Protein AF-A0A6F9CMS8-F1 (afdb_monomer)

Secondary structure (DSSP, 8-state):
-BTTTS---SGGGG--EEPTTT--EE-GGGGT-TT--SS--TT-PPBTTTTB-HHHHHTTB-TTT-PBP-TT--EEE-TTT--EEESGGGT--SHHHHHHHHHHT---HHHHHTTS-------------

Nearest PDB structures (foldseek):
  6mlc-assembly1_B  TM=8.040E-01  e=2.120E-11  Homo sapiens
  6o7g-assembly1_B  TM=8.424E-01  e=1.673E-06  Homo sapiens
  8u2y-assembly1_B  TM=8.961E-01  e=4.867E-06  Homo sapiens
  5yc4-assembly1_A  TM=8.838E-01  e=8.013E-03  Arabidopsis thaliana
  5wle-assembly1_A  TM=8.104E-01  e=3.718E-02  Drosophila melanogaster

pLDDT: mean 88.36, std 14.58, range [39.44, 98.69]

Solvent-accessible surface area (backbone atoms only — not comparable to full-atom values): 7805 Å² total; per-residue (Å²): 97,17,74,84,77,72,43,58,63,60,78,84,65,34,49,61,36,66,39,90,88,78,64,50,30,32,33,31,72,80,60,59,25,81,83,64,62,75,57,24,45,69,96,48,63,57,32,79,91,69,23,33,31,36,32,66,49,17,74,56,24,19,78,85,79,70,44,65,74,57,87,95,60,62,63,44,58,17,75,84,44,57,31,34,30,45,23,63,85,71,76,31,85,46,72,68,50,45,54,51,35,57,77,75,56,28,68,44,71,79,59,49,68,71,67,55,77,83,80,79,78,72,79,84,77,86,71,91,130

Mean predicted aligned error: 8.03 Å

Foldseek 3Di:
DAPQPPDCDDDLQNDWAADPVPRHTHGLVSLQQPVRDNALWDPDDQPDVNNYRQLVVLQQAAPQPRHGDDPPFDWAAAPRGRHIHGCVSQVRDDPVSRVVCNVVGPHGPVRVVVVDDPPPPDPPPDDDD

Radius of gyration: 20.35 Å; Cα contacts (8 Å, |Δi|>4): 178; chains: 1; bounding box: 52×25×70 Å

Structure (mmCIF, N/CA/C/O backbone):
data_AF-A0A6F9CMS8-F1
#
_entry.id   AF-A0A6F9CMS8-F1
#
loop_
_atom_site.group_PDB
_atom_site.id
_atom_site.type_symbol
_atom_site.label_atom_id
_atom_site.label_alt_id
_atom_site.label_comp_id
_atom_site.label_asym_id
_atom_site.label_entity_id
_atom_site.label_seq_id
_atom_site.pdbx_PDB_ins_code
_atom_site.Cartn_x
_atom_site.Cartn_y
_atom_site.Cartn_z
_atom_site.occupancy
_atom_site.B_iso_or_equiv
_atom_site.auth_seq_id
_atom_site.auth_comp_id
_atom_site.auth_asym_id
_atom_site.auth_atom_id
_atom_site.pdbx_PDB_model_num
ATOM 1 N N . MET A 1 1 ? 20.065 0.757 -15.728 1.00 91.81 1 MET A N 1
ATOM 2 C CA . MET A 1 1 ? 19.350 0.167 -16.878 1.00 91.81 1 MET A CA 1
ATOM 3 C C . MET A 1 1 ? 18.506 -0.984 -16.362 1.00 91.81 1 MET A C 1
ATOM 5 O O . MET A 1 1 ? 18.999 -1.714 -15.512 1.00 91.81 1 MET A O 1
ATOM 9 N N . CYS A 1 2 ? 17.259 -1.126 -16.812 1.00 94.94 2 CYS A N 1
ATOM 10 C CA . CYS A 1 2 ? 16.431 -2.279 -16.468 1.00 94.94 2 CYS A CA 1
ATOM 11 C C . CYS A 1 2 ? 16.996 -3.547 -17.119 1.00 94.94 2 CYS A C 1
ATOM 13 O O . CYS A 1 2 ? 17.118 -3.591 -18.341 1.00 94.94 2 CYS A O 1
ATOM 15 N N . VAL A 1 3 ? 17.289 -4.588 -16.339 1.00 95.62 3 VAL A N 1
ATOM 16 C CA . VAL A 1 3 ? 17.841 -5.843 -16.886 1.00 95.62 3 VAL A CA 1
ATOM 17 C C . VAL A 1 3 ? 16.818 -6.687 -17.646 1.00 95.62 3 VAL A C 1
ATOM 19 O O . VAL A 1 3 ? 17.205 -7.557 -18.414 1.00 95.62 3 VAL A O 1
ATOM 22 N N . VAL A 1 4 ? 15.519 -6.426 -17.462 1.00 94.88 4 VAL A N 1
ATOM 23 C CA . VAL A 1 4 ? 14.445 -7.164 -18.152 1.00 94.88 4 VAL A CA 1
ATOM 24 C C . VAL A 1 4 ? 14.223 -6.642 -19.569 1.00 94.88 4 VAL A C 1
ATOM 26 O O . VAL A 1 4 ? 14.043 -7.434 -20.484 1.00 94.88 4 VAL A O 1
ATOM 29 N N . CYS A 1 5 ? 14.227 -5.318 -19.768 1.00 95.50 5 CYS A N 1
ATOM 30 C CA . CYS A 1 5 ? 13.940 -4.710 -21.075 1.00 95.50 5 CYS A CA 1
ATOM 31 C C . CYS A 1 5 ? 15.127 -3.974 -21.716 1.00 95.50 5 CYS A C 1
ATOM 33 O O . CYS A 1 5 ? 14.987 -3.454 -22.819 1.00 95.50 5 CYS A O 1
ATOM 35 N N . GLY A 1 6 ? 16.272 -3.874 -21.035 1.00 95.62 6 GLY A N 1
ATOM 36 C CA . GLY A 1 6 ? 17.472 -3.200 -21.545 1.00 95.62 6 GLY A CA 1
ATOM 37 C C . GLY A 1 6 ? 17.358 -1.675 -21.665 1.00 95.62 6 GLY A C 1
ATOM 38 O O . GLY A 1 6 ? 18.227 -1.038 -22.251 1.00 95.62 6 GLY A O 1
ATOM 39 N N . SER A 1 7 ? 16.300 -1.066 -21.124 1.00 94.06 7 SER A N 1
ATOM 40 C CA . SER A 1 7 ? 16.025 0.368 -21.262 1.00 94.06 7 SER A CA 1
ATOM 41 C C . SER A 1 7 ? 16.174 1.118 -19.933 1.00 94.06 7 SER A C 1
ATOM 43 O O . SER A 1 7 ? 16.141 0.528 -18.849 1.00 94.06 7 SER A O 1
ATOM 45 N N . PHE A 1 8 ? 16.376 2.434 -20.016 1.00 92.81 8 PHE A N 1
ATOM 46 C CA . PHE A 1 8 ? 16.321 3.349 -18.870 1.00 92.81 8 PHE A CA 1
ATOM 47 C C . PHE A 1 8 ? 14.942 4.001 -18.688 1.00 92.81 8 PHE A C 1
ATOM 49 O O . PHE A 1 8 ? 14.743 4.684 -17.692 1.00 92.81 8 PHE A O 1
ATOM 56 N N . GLY A 1 9 ? 14.021 3.805 -19.639 1.00 88.94 9 GLY A N 1
ATOM 57 C CA . GLY A 1 9 ? 12.728 4.489 -19.708 1.00 88.94 9 GLY A CA 1
ATOM 58 C C . GLY A 1 9 ? 12.836 6.004 -19.929 1.00 88.94 9 GLY A C 1
ATOM 59 O O . GLY A 1 9 ? 13.925 6.561 -20.070 1.00 88.94 9 GLY A O 1
ATOM 60 N N . GLN A 1 10 ? 11.684 6.675 -19.990 1.00 87.75 10 GLN A N 1
ATOM 61 C CA . GLN A 1 10 ? 11.573 8.134 -20.077 1.00 87.75 10 GLN A CA 1
ATOM 62 C C . GLN A 1 10 ? 10.547 8.640 -19.058 1.00 87.75 10 GLN A C 1
ATOM 64 O O . GLN A 1 10 ? 9.527 7.998 -18.811 1.00 87.75 10 GLN A O 1
ATOM 69 N N . GLY A 1 11 ? 10.815 9.796 -18.447 1.00 88.06 11 GLY A N 1
ATOM 70 C CA . GLY A 1 11 ? 9.912 10.395 -17.462 1.00 88.06 11 GLY A CA 1
ATOM 71 C C . GLY A 1 11 ? 9.586 9.451 -16.297 1.00 88.06 11 GLY A C 1
ATOM 72 O O . GLY A 1 11 ? 10.479 8.832 -15.718 1.00 88.06 11 GLY A O 1
ATOM 73 N N . ALA A 1 12 ? 8.300 9.334 -15.956 1.00 81.94 12 ALA A N 1
ATOM 74 C CA . ALA A 1 12 ? 7.829 8.473 -14.868 1.00 81.94 12 ALA A CA 1
ATOM 75 C C . ALA A 1 12 ? 8.089 6.974 -15.115 1.00 81.94 12 ALA A C 1
ATOM 77 O O . ALA A 1 12 ? 8.272 6.222 -14.157 1.00 81.94 12 ALA A O 1
ATOM 78 N N . GLU A 1 13 ? 8.157 6.546 -16.379 1.00 81.56 13 GLU A N 1
ATOM 79 C CA . GLU A 1 13 ? 8.417 5.152 -16.751 1.00 81.56 13 GLU A CA 1
ATOM 80 C C . GLU A 1 13 ? 9.877 4.744 -16.534 1.00 81.56 13 GLU A C 1
ATOM 82 O O . GLU A 1 13 ? 10.160 3.559 -16.400 1.00 81.56 13 GLU A O 1
ATOM 87 N N . GLY A 1 14 ? 10.801 5.708 -16.446 1.00 88.50 14 GLY A N 1
ATOM 88 C CA . GLY A 1 14 ? 12.219 5.446 -16.176 1.00 88.50 14 GLY A CA 1
ATOM 89 C C . GLY A 1 14 ? 12.547 5.154 -14.713 1.00 88.50 14 GLY A C 1
ATOM 90 O O . GLY A 1 14 ? 13.714 5.037 -14.334 1.00 88.50 14 GLY A O 1
ATOM 91 N N . ARG A 1 15 ? 11.530 5.057 -13.853 1.00 90.50 15 ARG A N 1
ATOM 92 C CA . ARG A 1 15 ? 11.727 4.770 -12.437 1.00 90.50 15 ARG A CA 1
ATOM 93 C C . ARG A 1 15 ? 12.110 3.299 -12.242 1.00 90.50 15 ARG A C 1
ATOM 95 O O . ARG A 1 15 ? 11.411 2.398 -12.698 1.00 90.50 15 ARG A O 1
ATOM 102 N N . LEU A 1 16 ? 13.204 3.056 -11.520 1.00 90.94 16 LEU A N 1
ATOM 103 C CA . LEU A 1 16 ? 13.772 1.722 -11.317 1.00 90.94 16 LEU A CA 1
ATOM 104 C C . LEU A 1 16 ? 13.713 1.279 -9.849 1.00 90.94 16 LEU A C 1
ATOM 106 O O . LEU A 1 16 ? 13.938 2.062 -8.930 1.00 90.94 16 LEU A O 1
ATOM 110 N N . LEU A 1 17 ? 13.462 -0.012 -9.662 1.00 89.56 17 LEU A N 1
ATOM 111 C CA . LEU A 1 17 ? 13.678 -0.787 -8.447 1.00 89.56 17 LEU A CA 1
ATOM 112 C C . LEU A 1 17 ? 15.093 -1.353 -8.479 1.00 89.56 17 LEU A C 1
ATOM 114 O O . LEU A 1 17 ? 15.419 -2.089 -9.407 1.00 89.56 17 LEU A O 1
ATOM 118 N N . ALA A 1 18 ? 15.915 -1.052 -7.478 1.00 88.19 18 ALA A N 1
ATOM 119 C CA . ALA A 1 18 ? 17.231 -1.665 -7.331 1.00 88.19 18 ALA A CA 1
ATOM 120 C C . ALA A 1 18 ? 17.167 -2.826 -6.329 1.00 88.19 18 ALA A C 1
ATOM 122 O O . ALA A 1 18 ? 16.676 -2.665 -5.211 1.00 88.19 18 ALA A O 1
ATOM 123 N N . CYS A 1 19 ? 17.681 -3.994 -6.713 1.00 84.44 19 CYS A N 1
ATOM 124 C CA . CYS A 1 19 ? 17.871 -5.108 -5.793 1.00 84.44 19 CYS A CA 1
ATOM 125 C C . CYS A 1 19 ? 19.051 -4.807 -4.864 1.00 84.44 19 CYS A C 1
ATOM 127 O O . CYS A 1 19 ? 20.172 -4.625 -5.331 1.00 84.44 19 CYS A O 1
ATOM 129 N N . SER A 1 20 ? 18.829 -4.806 -3.551 1.00 83.38 20 SER A N 1
ATOM 130 C CA . SER A 1 20 ? 19.891 -4.551 -2.568 1.00 83.38 20 SER A CA 1
ATOM 131 C C . SER A 1 20 ? 20.963 -5.644 -2.521 1.00 83.38 20 SER A C 1
ATOM 133 O O . SER A 1 20 ? 22.076 -5.377 -2.085 1.00 83.38 20 SER A O 1
ATOM 135 N N . GLN A 1 21 ? 20.650 -6.861 -2.977 1.00 86.12 21 GLN A N 1
ATOM 136 C CA . GLN A 1 21 ? 21.572 -8.000 -2.923 1.00 86.12 21 GLN A CA 1
ATOM 137 C C . GLN A 1 21 ? 22.556 -8.018 -4.096 1.00 86.12 21 GLN A C 1
ATOM 139 O O . GLN A 1 21 ? 23.720 -8.359 -3.919 1.00 86.12 21 GLN A O 1
ATOM 144 N N . CYS A 1 22 ? 22.096 -7.669 -5.300 1.00 92.50 22 CYS A N 1
ATOM 145 C CA . CYS A 1 22 ? 22.904 -7.767 -6.520 1.00 92.50 22 CYS A CA 1
ATOM 146 C C . CYS A 1 22 ? 23.052 -6.445 -7.284 1.00 92.50 22 CYS A C 1
ATOM 148 O O . CYS A 1 22 ? 23.699 -6.416 -8.328 1.00 92.50 22 CYS A O 1
ATOM 150 N N . GLY A 1 23 ? 22.429 -5.363 -6.811 1.00 90.19 23 GLY A N 1
ATOM 151 C CA . GLY A 1 23 ? 22.468 -4.039 -7.436 1.00 90.19 23 GLY A CA 1
ATOM 152 C C . GLY A 1 23 ? 21.700 -3.928 -8.755 1.00 90.19 23 GLY A C 1
ATOM 153 O O . GLY A 1 23 ? 21.658 -2.851 -9.343 1.00 90.19 23 GLY A O 1
ATOM 154 N N . GLN A 1 24 ? 21.093 -5.016 -9.237 1.00 92.81 24 GLN A N 1
ATOM 155 C CA . GLN A 1 24 ? 20.393 -5.014 -10.518 1.00 92.81 24 GLN A CA 1
ATOM 156 C C . GLN A 1 24 ? 19.123 -4.174 -10.453 1.00 92.81 24 GLN A C 1
ATOM 158 O O . GLN A 1 24 ? 18.405 -4.187 -9.450 1.00 92.81 24 GLN A O 1
ATOM 163 N N . CYS A 1 25 ? 18.847 -3.470 -11.547 1.00 92.81 25 CYS A N 1
ATOM 164 C CA . CYS A 1 25 ? 17.713 -2.567 -11.644 1.00 92.81 25 CYS A CA 1
ATOM 165 C C . CYS A 1 25 ? 16.601 -3.144 -12.522 1.00 92.81 25 CYS A C 1
ATOM 167 O O . CYS A 1 25 ? 16.863 -3.750 -13.561 1.00 92.81 25 CYS A O 1
ATOM 169 N N . TYR A 1 26 ? 15.356 -2.878 -12.142 1.00 92.12 26 TYR A N 1
ATOM 170 C CA . TYR A 1 26 ? 14.152 -3.376 -12.804 1.00 92.12 26 TYR A CA 1
ATOM 171 C C .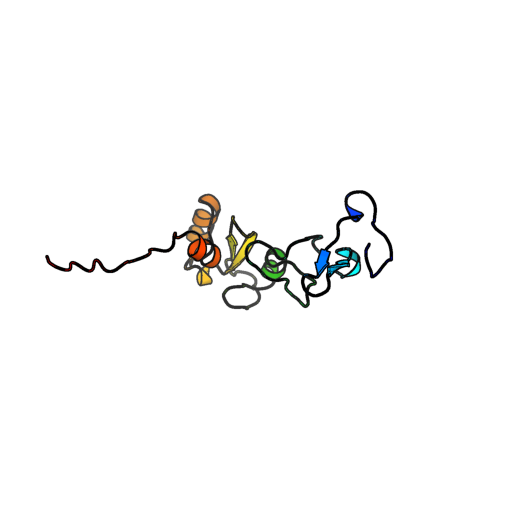 TYR A 1 26 ? 13.109 -2.263 -12.881 1.00 92.12 26 TYR A C 1
ATOM 173 O O . TYR A 1 26 ? 12.949 -1.515 -11.922 1.00 92.12 26 TYR A O 1
ATOM 181 N N . HIS A 1 27 ? 12.356 -2.149 -13.971 1.00 92.25 27 HIS A N 1
ATOM 182 C CA . HIS A 1 27 ? 11.151 -1.317 -13.934 1.00 92.25 27 HIS A CA 1
ATOM 183 C C . HIS A 1 27 ? 10.054 -2.031 -13.131 1.00 92.25 27 HIS A C 1
ATOM 185 O O . HIS A 1 27 ? 9.879 -3.234 -13.337 1.00 92.25 27 HIS A O 1
ATOM 191 N N . PRO A 1 28 ? 9.262 -1.326 -12.296 1.00 90.56 28 PRO A N 1
ATOM 192 C CA . PRO A 1 28 ? 8.133 -1.917 -11.575 1.00 90.56 28 PRO A CA 1
ATOM 193 C C . PRO A 1 28 ? 7.210 -2.760 -12.466 1.00 90.56 28 PRO A C 1
ATOM 195 O O . PRO A 1 28 ? 6.900 -3.900 -12.132 1.00 90.56 28 PRO A O 1
ATOM 198 N N . PHE A 1 29 ? 6.852 -2.257 -13.651 1.00 88.19 29 PHE A N 1
ATOM 199 C CA . PHE A 1 29 ? 5.996 -2.981 -14.595 1.00 88.19 29 PHE A CA 1
ATOM 200 C C . PHE A 1 29 ? 6.670 -4.223 -15.204 1.00 88.19 29 PHE A C 1
ATOM 202 O O . PHE A 1 29 ? 5.993 -5.218 -15.448 1.00 88.19 29 PHE A O 1
ATOM 209 N N . CYS A 1 30 ? 7.995 -4.213 -15.400 1.00 90.94 30 CYS A N 1
ATOM 210 C CA . CYS A 1 30 ? 8.743 -5.367 -15.916 1.00 90.94 30 CYS A CA 1
ATOM 211 C C . CYS A 1 30 ? 8.789 -6.540 -14.927 1.00 90.94 30 CYS A C 1
ATOM 213 O O . CYS A 1 30 ? 8.964 -7.677 -15.352 1.00 90.94 30 CYS A O 1
ATOM 215 N N . VAL A 1 31 ? 8.648 -6.271 -13.626 1.00 88.12 31 VAL A N 1
ATOM 216 C CA . VAL A 1 31 ? 8.638 -7.289 -12.558 1.00 88.12 31 VAL A CA 1
ATOM 217 C C . VAL A 1 31 ? 7.279 -7.392 -11.860 1.00 88.12 31 VAL A C 1
ATOM 219 O O . VAL A 1 31 ? 7.178 -7.877 -10.739 1.00 88.12 31 VAL A O 1
ATOM 222 N N . ASN A 1 32 ? 6.213 -6.966 -12.545 1.00 86.06 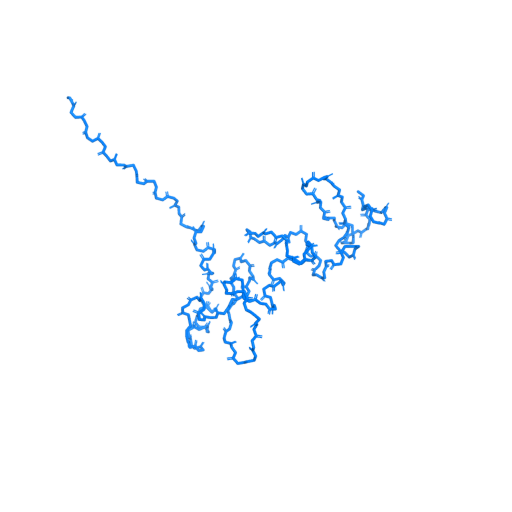32 ASN A N 1
ATOM 223 C CA . ASN A 1 32 ? 4.826 -7.134 -12.115 1.00 86.06 32 ASN A CA 1
ATOM 224 C C . ASN A 1 32 ? 4.454 -6.426 -10.792 1.00 86.06 32 ASN A C 1
ATOM 226 O O . ASN A 1 32 ? 3.483 -6.813 -10.140 1.00 86.06 32 ASN A O 1
ATOM 230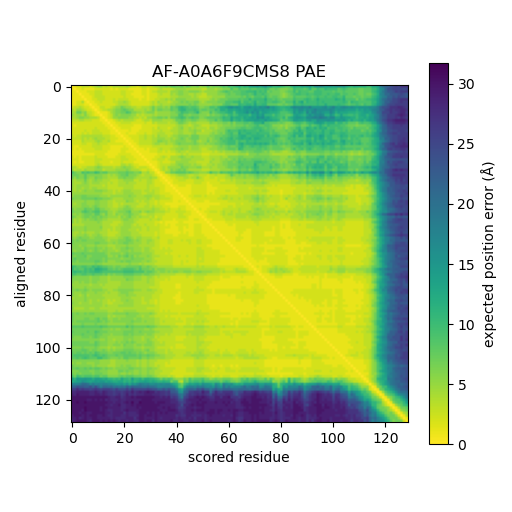 N N . VAL A 1 33 ? 5.176 -5.364 -10.414 1.00 86.25 33 VAL A N 1
ATOM 231 C CA . VAL A 1 33 ? 4.809 -4.500 -9.283 1.00 86.25 33 VAL A CA 1
ATOM 232 C C . VAL A 1 33 ? 3.610 -3.640 -9.670 1.00 86.25 33 VAL A C 1
ATOM 234 O O . VAL A 1 33 ? 3.728 -2.642 -10.380 1.00 86.25 33 VAL A O 1
ATOM 237 N N . LYS A 1 34 ? 2.432 -4.051 -9.193 1.00 78.25 34 LYS A N 1
ATOM 238 C CA . LYS A 1 34 ? 1.128 -3.525 -9.633 1.00 78.25 34 LYS A CA 1
ATOM 239 C C . LYS A 1 34 ? 0.872 -2.066 -9.259 1.00 78.25 34 LYS A C 1
ATOM 241 O O . LYS A 1 34 ? 0.195 -1.363 -9.996 1.00 78.25 34 LYS A O 1
ATOM 246 N N . CYS A 1 35 ? 1.400 -1.614 -8.126 1.00 86.00 35 CYS A N 1
ATOM 247 C CA . CYS A 1 35 ? 1.144 -0.274 -7.596 1.00 86.00 35 CYS A CA 1
ATOM 248 C C . CYS A 1 35 ? 2.182 0.776 -8.019 1.00 86.00 35 CYS A C 1
ATOM 250 O O . CYS A 1 35 ? 2.104 1.917 -7.574 1.00 86.00 35 CYS A O 1
ATOM 252 N N . GLY A 1 36 ? 3.190 0.404 -8.820 1.00 85.19 36 GLY A N 1
ATOM 253 C CA . GLY A 1 36 ? 4.268 1.316 -9.224 1.00 85.19 36 GLY A CA 1
ATOM 254 C C . GLY A 1 36 ? 5.164 1.797 -8.074 1.00 85.19 36 GLY A C 1
ATOM 255 O O . GLY A 1 36 ? 5.979 2.705 -8.264 1.00 85.19 36 GLY A O 1
ATOM 256 N N . ALA A 1 37 ? 5.026 1.206 -6.883 1.00 88.44 37 ALA A N 1
ATOM 257 C CA . ALA A 1 37 ? 5.869 1.521 -5.744 1.00 88.44 37 ALA A CA 1
ATOM 258 C C . ALA A 1 37 ? 7.334 1.216 -6.067 1.00 88.44 37 ALA A C 1
ATOM 260 O O . ALA A 1 37 ? 7.651 0.237 -6.743 1.00 88.44 37 ALA A O 1
ATOM 261 N N . THR A 1 38 ? 8.230 2.045 -5.534 1.00 89.00 38 THR A N 1
ATOM 262 C CA . THR A 1 38 ? 9.680 1.802 -5.567 1.00 89.00 38 THR A CA 1
ATOM 263 C C . THR A 1 38 ? 10.295 1.538 -4.211 1.00 89.00 38 THR A C 1
ATOM 265 O O . THR A 1 38 ? 11.510 1.419 -4.087 1.00 89.00 38 THR A O 1
ATOM 268 N N . SER A 1 39 ? 9.454 1.419 -3.193 1.00 90.56 39 SER A N 1
ATOM 269 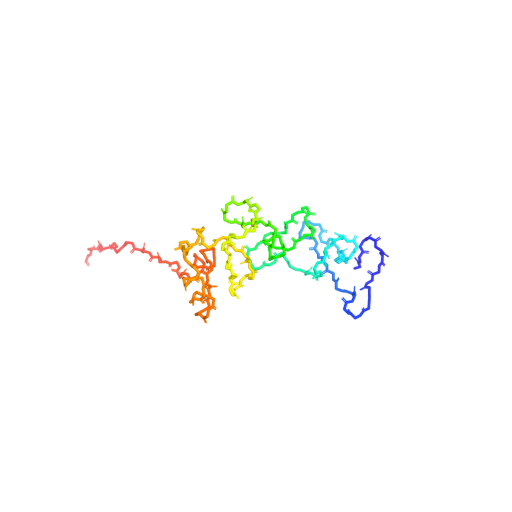C CA . SER A 1 39 ? 9.842 0.984 -1.867 1.00 90.56 39 SER A CA 1
ATOM 270 C C . SER A 1 39 ? 8.831 -0.042 -1.352 1.00 90.56 39 SER A C 1
ATOM 272 O O . SER A 1 39 ? 7.661 -0.020 -1.749 1.00 90.56 39 SER A O 1
ATOM 274 N N . PRO A 1 40 ? 9.253 -0.923 -0.436 1.00 91.56 40 PRO A N 1
ATOM 275 C CA . PRO A 1 40 ? 8.356 -1.873 0.216 1.00 91.56 40 PRO A CA 1
ATOM 276 C C . PRO A 1 40 ? 7.334 -1.215 1.162 1.00 91.56 40 PRO A C 1
ATOM 278 O O . PRO A 1 40 ? 6.467 -1.904 1.695 1.00 91.56 40 PRO A O 1
ATOM 281 N N . GLY A 1 41 ? 7.397 0.104 1.365 1.00 93.75 41 GLY A N 1
ATOM 282 C CA . GLY A 1 41 ? 6.636 0.831 2.381 1.00 93.75 41 GLY A CA 1
ATOM 283 C C . GLY A 1 41 ? 7.440 1.064 3.663 1.00 93.75 41 GLY A C 1
ATOM 284 O O . GLY A 1 41 ? 8.520 0.503 3.858 1.00 93.75 41 GLY A O 1
ATOM 285 N N . LEU A 1 42 ? 6.928 1.933 4.539 1.00 94.38 42 LEU A N 1
ATOM 286 C CA . LEU A 1 42 ? 7.6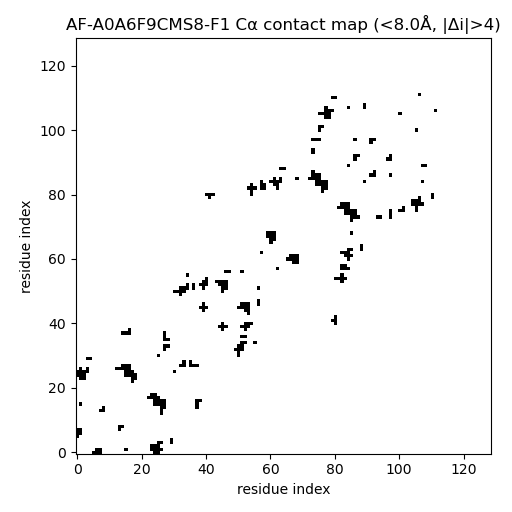29 2.332 5.760 1.00 94.38 42 LEU A CA 1
ATOM 287 C C . LEU A 1 42 ? 7.883 1.126 6.681 1.00 94.38 42 LEU A C 1
ATOM 289 O O . LEU A 1 42 ? 6.936 0.507 7.182 1.00 94.38 42 LEU A O 1
ATOM 293 N N . ARG A 1 43 ? 9.172 0.863 6.954 1.00 91.00 43 ARG A N 1
ATOM 294 C CA . ARG A 1 43 ? 9.661 -0.194 7.863 1.00 91.00 43 ARG A CA 1
ATOM 295 C C . ARG A 1 43 ? 9.123 -1.578 7.483 1.00 91.00 43 ARG A C 1
ATOM 297 O O . ARG A 1 43 ? 8.582 -2.295 8.320 1.00 91.00 43 ARG A O 1
ATOM 304 N N . CYS A 1 44 ? 9.192 -1.909 6.201 1.00 91.31 44 CYS A N 1
ATOM 305 C CA . CYS A 1 44 ? 8.718 -3.176 5.659 1.00 91.31 44 CYS A CA 1
ATOM 306 C C . CYS A 1 44 ? 9.699 -3.740 4.645 1.00 91.31 44 CYS A C 1
ATOM 308 O O . CYS A 1 44 ? 10.464 -2.994 4.040 1.00 91.31 44 CYS A O 1
ATOM 310 N N . ASP A 1 45 ? 9.581 -5.042 4.414 1.00 90.56 45 ASP A N 1
ATOM 311 C CA . ASP A 1 45 ? 10.149 -5.715 3.255 1.00 90.56 45 ASP A CA 1
ATOM 312 C C . ASP A 1 45 ? 9.113 -5.840 2.140 1.00 90.56 45 ASP A C 1
ATOM 314 O O . ASP A 1 45 ? 7.905 -5.658 2.349 1.00 90.56 45 ASP A O 1
ATOM 318 N N . TRP A 1 46 ? 9.582 -6.135 0.930 1.00 90.00 46 TRP A N 1
ATOM 319 C CA . TRP A 1 46 ? 8.682 -6.401 -0.182 1.00 90.00 46 TRP A CA 1
ATOM 320 C C . TRP A 1 46 ? 7.905 -7.694 0.062 1.00 90.00 46 TRP A C 1
ATOM 322 O O . TRP A 1 46 ? 8.449 -8.687 0.535 1.00 90.00 46 TRP A O 1
ATOM 332 N N . GLN A 1 47 ? 6.630 -7.678 -0.295 1.00 90.62 47 GLN A N 1
ATOM 333 C CA . GLN A 1 47 ? 5.693 -8.774 -0.096 1.00 90.62 47 GLN A CA 1
ATOM 334 C C . GLN A 1 47 ? 5.463 -9.524 -1.414 1.00 90.62 47 GLN A C 1
ATOM 336 O O . GLN A 1 47 ? 5.784 -9.018 -2.495 1.00 90.62 47 GLN A O 1
ATOM 341 N N . ASN A 1 48 ? 4.894 -10.731 -1.328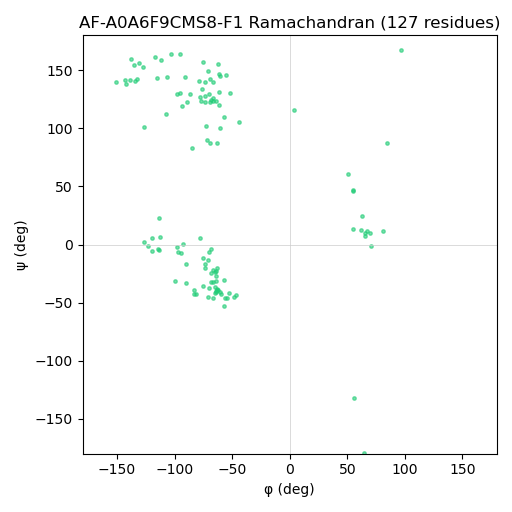 1.00 87.81 48 ASN A N 1
ATOM 342 C CA . ASN A 1 48 ? 4.501 -11.545 -2.484 1.00 87.81 48 ASN A CA 1
ATOM 343 C C . ASN A 1 48 ? 5.628 -11.708 -3.520 1.00 87.81 48 ASN A C 1
ATOM 345 O O . ASN A 1 48 ? 5.505 -11.279 -4.665 1.00 87.81 48 ASN A O 1
ATOM 349 N N . ASN A 1 49 ? 6.751 -12.308 -3.112 1.00 84.94 49 ASN A N 1
ATOM 350 C CA . ASN A 1 49 ? 7.921 -12.538 -3.974 1.00 84.94 49 ASN A CA 1
ATOM 351 C C . ASN A 1 49 ? 8.447 -11.256 -4.639 1.00 84.94 49 ASN A C 1
ATOM 353 O O . ASN A 1 49 ? 8.715 -11.232 -5.836 1.00 84.94 49 ASN A O 1
ATOM 357 N N . TYR A 1 50 ? 8.582 -10.181 -3.861 1.00 82.94 50 TYR A N 1
ATOM 358 C CA . TYR A 1 50 ? 9.057 -8.872 -4.322 1.00 82.94 50 TYR A CA 1
ATOM 359 C C . TYR A 1 50 ? 8.126 -8.121 -5.289 1.00 82.94 50 TYR A C 1
ATOM 361 O O . TYR A 1 50 ? 8.521 -7.100 -5.849 1.00 82.94 50 TYR A O 1
ATOM 369 N N . THR A 1 51 ? 6.881 -8.574 -5.465 1.00 86.44 51 THR A N 1
ATOM 370 C CA . THR A 1 51 ? 5.938 -7.969 -6.424 1.00 86.44 51 THR A CA 1
ATOM 371 C C . THR A 1 51 ? 4.969 -6.963 -5.800 1.00 86.44 51 THR A C 1
ATOM 373 O O . THR A 1 51 ? 4.224 -6.298 -6.519 1.00 86.44 51 THR A O 1
ATOM 376 N N . GLN A 1 52 ? 4.956 -6.801 -4.473 1.00 90.69 52 GLN A N 1
ATOM 377 C CA . GLN A 1 52 ? 4.001 -5.907 -3.816 1.00 90.69 52 GLN A CA 1
ATOM 378 C C . GLN A 1 52 ? 4.619 -5.150 -2.638 1.00 90.69 52 GLN A C 1
ATOM 380 O O . GLN A 1 52 ? 5.357 -5.721 -1.837 1.00 90.69 52 GLN A O 1
ATOM 385 N N . CYS A 1 53 ? 4.309 -3.857 -2.506 1.00 94.19 53 CYS A N 1
ATOM 386 C CA . CYS A 1 53 ? 4.641 -3.113 -1.293 1.00 94.19 53 CYS A CA 1
ATOM 387 C C . CYS A 1 53 ? 3.683 -3.492 -0.151 1.00 94.19 53 CYS A C 1
ATOM 389 O O . CYS A 1 53 ? 2.561 -3.947 -0.379 1.00 94.19 53 CYS A O 1
ATOM 391 N N . SER A 1 54 ? 4.114 -3.281 1.087 1.00 95.19 54 SER A N 1
ATOM 392 C CA . SER A 1 54 ? 3.364 -3.655 2.285 1.00 95.19 54 SER A CA 1
ATOM 393 C C . SER A 1 54 ? 1.991 -2.971 2.425 1.00 95.19 54 SER A C 1
ATOM 395 O O . SER A 1 54 ? 1.036 -3.680 2.735 1.00 95.19 54 SER A O 1
ATOM 397 N N . PRO A 1 55 ? 1.808 -1.666 2.116 1.00 96.12 55 PRO A N 1
ATOM 398 C CA . PRO A 1 55 ? 0.473 -1.057 2.073 1.00 96.12 55 PRO A CA 1
ATOM 399 C C . PRO A 1 55 ? -0.478 -1.792 1.122 1.00 96.12 55 PRO A C 1
ATOM 401 O O . PRO A 1 55 ? -1.591 -2.147 1.502 1.00 96.12 55 PRO A O 1
ATOM 404 N N . CYS A 1 56 ? -0.024 -2.123 -0.089 1.00 95.62 56 CYS A N 1
ATOM 405 C CA . CYS A 1 56 ? -0.857 -2.840 -1.050 1.00 95.62 56 CYS A CA 1
ATOM 406 C C . CYS A 1 56 ? -1.117 -4.294 -0.642 1.00 95.62 56 CYS A C 1
ATOM 408 O O . CYS A 1 56 ? -2.222 -4.786 -0.847 1.00 95.62 56 CYS A O 1
ATOM 410 N N . ALA A 1 57 ? -0.135 -4.979 -0.052 1.00 95.38 57 ALA A N 1
ATOM 411 C CA . ALA A 1 57 ? -0.336 -6.326 0.485 1.00 95.38 57 ALA A CA 1
ATOM 412 C C . ALA A 1 57 ? -1.350 -6.325 1.630 1.00 95.38 57 ALA A C 1
ATOM 414 O O . ALA A 1 57 ? -2.207 -7.205 1.707 1.00 95.38 57 ALA A O 1
ATOM 415 N N . SER A 1 58 ? -1.309 -5.282 2.463 1.00 97.06 58 SER A N 1
ATOM 416 C CA . SER A 1 58 ? -2.250 -5.130 3.562 1.00 97.06 58 SER A CA 1
ATOM 417 C C . SER A 1 58 ? -3.690 -4.976 3.099 1.00 97.06 58 SER A C 1
ATOM 419 O O . SER A 1 58 ? -4.554 -5.292 3.885 1.00 97.06 58 SER A O 1
ATOM 421 N N . MET A 1 59 ? -3.973 -4.588 1.847 1.00 95.62 59 MET A N 1
ATOM 422 C CA . MET A 1 59 ? -5.351 -4.502 1.333 1.00 95.62 59 MET A CA 1
ATOM 423 C C . MET A 1 59 ? -6.056 -5.866 1.263 1.00 95.62 59 MET A C 1
ATOM 425 O O . MET A 1 59 ? -7.280 -5.916 1.256 1.00 95.62 59 MET A O 1
ATOM 429 N N . ALA A 1 60 ? -5.301 -6.967 1.178 1.00 95.50 60 ALA A N 1
ATOM 430 C CA . ALA A 1 60 ? -5.861 -8.314 1.064 1.00 95.50 60 ALA A CA 1
ATOM 431 C C . ALA A 1 60 ? -5.887 -9.065 2.402 1.00 95.50 60 ALA A C 1
ATOM 433 O O . ALA A 1 60 ? -6.745 -9.922 2.618 1.00 95.50 60 ALA A O 1
ATOM 434 N N . SER A 1 61 ? -4.928 -8.785 3.284 1.00 97.25 61 SER A N 1
ATOM 435 C CA . SER A 1 61 ? -4.758 -9.507 4.542 1.00 97.25 61 SER A CA 1
ATOM 436 C C . SER A 1 61 ? -4.148 -8.631 5.620 1.00 97.25 61 SER A C 1
ATOM 438 O O . SER A 1 61 ? -3.175 -7.914 5.380 1.00 97.25 61 SER A O 1
ATOM 440 N N . CYS A 1 62 ? -4.654 -8.779 6.838 1.00 97.94 62 CYS A N 1
ATOM 441 C CA . CYS A 1 62 ? -4.168 -8.062 8.001 1.00 97.94 62 CYS A CA 1
ATOM 442 C C . CYS A 1 62 ? -2.716 -8.452 8.330 1.00 97.94 62 CYS A C 1
ATOM 444 O O . CYS A 1 62 ? -2.454 -9.621 8.618 1.00 97.94 62 CYS A O 1
ATOM 446 N N . PRO A 1 63 ? -1.765 -7.503 8.396 1.00 95.69 63 PRO A N 1
ATOM 447 C CA . PRO A 1 63 ? -0.364 -7.806 8.689 1.00 95.69 63 PRO A CA 1
ATOM 448 C C . PRO A 1 63 ? -0.128 -8.230 10.148 1.00 95.69 63 PRO A C 1
ATOM 450 O O . PRO A 1 63 ? 0.940 -8.740 10.465 1.00 95.69 63 PRO A O 1
ATOM 453 N N . MET A 1 64 ? -1.102 -8.018 11.042 1.00 95.62 64 MET A N 1
ATOM 454 C CA . MET A 1 64 ? -0.997 -8.405 12.455 1.00 95.62 64 MET A CA 1
ATO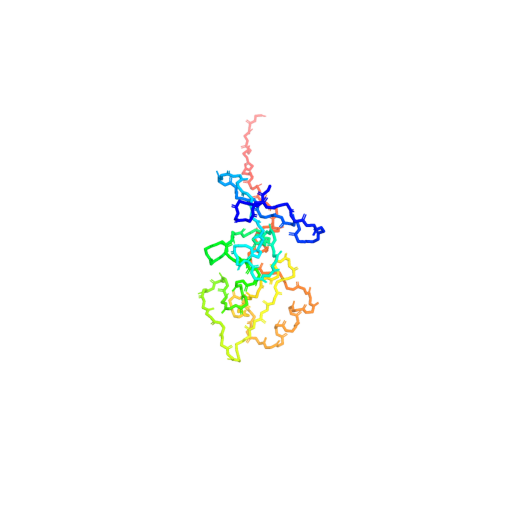M 455 C C . MET A 1 64 ? -1.361 -9.871 12.694 1.00 95.62 64 MET A C 1
ATOM 457 O O . MET A 1 64 ? -0.697 -10.547 13.472 1.00 95.62 64 MET A O 1
ATOM 461 N N . CYS A 1 65 ? -2.424 -10.362 12.051 1.00 97.44 65 CYS A N 1
ATOM 462 C CA . CYS A 1 65 ? -2.925 -11.725 12.256 1.00 97.44 65 CYS A CA 1
ATOM 463 C C . CYS A 1 65 ? -2.769 -12.625 11.026 1.00 97.44 65 CYS A C 1
ATOM 465 O O . CYS A 1 65 ? -3.063 -13.816 11.107 1.00 97.44 65 CYS A O 1
ATOM 467 N N . THR A 1 66 ? -2.307 -12.078 9.897 1.00 96.50 66 THR A N 1
ATOM 468 C CA . THR A 1 66 ? -2.093 -12.750 8.600 1.00 96.50 66 THR A CA 1
ATOM 469 C C . THR A 1 66 ? -3.352 -13.327 7.949 1.00 96.50 66 THR A C 1
ATOM 471 O O . THR A 1 66 ? -3.268 -14.085 6.986 1.00 96.50 66 THR A O 1
ATOM 474 N N . ARG A 1 67 ? -4.540 -12.961 8.444 1.00 97.94 67 ARG A N 1
ATOM 475 C CA . ARG A 1 67 ? -5.822 -13.411 7.891 1.00 97.94 67 ARG A CA 1
ATOM 476 C C . ARG A 1 67 ? -6.325 -12.441 6.834 1.00 97.94 67 ARG A C 1
ATOM 478 O O . ARG A 1 67 ? -6.165 -11.228 6.978 1.00 97.94 67 ARG A O 1
ATOM 485 N N . SER A 1 68 ? -6.955 -12.988 5.799 1.00 98.19 68 SER A N 1
ATOM 486 C CA . SER A 1 68 ? -7.705 -12.205 4.821 1.00 98.19 68 SER A CA 1
ATOM 487 C C . SER A 1 68 ? -8.865 -11.475 5.484 1.00 98.19 68 SER A C 1
ATOM 489 O O . SER A 1 68 ? -9.465 -12.005 6.421 1.00 98.19 68 SER A O 1
ATOM 491 N N . TYR A 1 69 ? -9.178 -10.287 4.979 1.00 98.19 69 TYR A N 1
ATOM 492 C CA . TYR A 1 69 ? -10.388 -9.583 5.384 1.00 98.19 69 TYR A CA 1
ATOM 493 C C . TYR A 1 69 ? -11.628 -10.271 4.836 1.00 98.19 69 TYR A C 1
ATOM 495 O O . TYR A 1 69 ? -11.603 -10.864 3.754 1.00 98.19 69 TYR A O 1
ATOM 503 N N . ARG A 1 70 ? -12.716 -10.161 5.587 1.00 96.88 70 ARG A N 1
ATOM 504 C CA . ARG A 1 70 ? -14.052 -10.577 5.176 1.00 96.88 70 ARG A CA 1
ATOM 505 C C . ARG A 1 70 ? -14.958 -9.356 5.121 1.00 96.88 70 ARG A C 1
ATOM 507 O O . ARG A 1 70 ? -14.659 -8.319 5.710 1.00 96.88 70 ARG A O 1
ATOM 514 N N . GLU A 1 71 ? -16.064 -9.498 4.406 1.00 93.62 71 GLU A N 1
ATOM 515 C CA . GLU A 1 71 ? -17.161 -8.537 4.492 1.00 93.62 71 GLU A CA 1
ATOM 516 C C . GLU A 1 71 ? -17.611 -8.406 5.959 1.00 93.62 71 GLU A C 1
ATOM 518 O O . GLU A 1 71 ? -17.517 -9.366 6.728 1.00 93.62 71 GLU A O 1
ATOM 523 N N . ASP A 1 72 ? -18.020 -7.197 6.344 1.00 92.94 72 ASP A N 1
ATOM 524 C CA . ASP A 1 72 ? -18.446 -6.813 7.700 1.00 92.94 72 ASP A CA 1
ATOM 525 C C . ASP A 1 72 ? -17.363 -6.851 8.801 1.00 92.94 72 ASP A C 1
ATOM 527 O O . ASP A 1 72 ? -17.658 -6.632 9.977 1.00 92.94 72 ASP A O 1
ATOM 531 N N . GLU A 1 73 ? -16.089 -7.076 8.460 1.00 96.81 73 GLU A N 1
ATOM 532 C CA . GLU A 1 73 ? -14.987 -6.897 9.409 1.00 96.81 73 GLU A CA 1
ATOM 533 C C . GLU A 1 73 ? -14.490 -5.448 9.425 1.00 96.81 73 GLU A C 1
ATOM 535 O O . GLU A 1 73 ? -14.117 -4.876 8.399 1.00 96.81 73 GLU A O 1
ATOM 540 N N . LEU A 1 74 ? -14.388 -4.873 10.623 1.00 98.00 74 LEU A N 1
ATOM 541 C CA . LEU A 1 74 ? -13.807 -3.549 10.798 1.00 98.00 74 LEU A CA 1
ATOM 542 C C . LEU A 1 74 ? -12.296 -3.565 10.548 1.00 98.00 74 LEU A C 1
ATOM 544 O O . LEU A 1 74 ? -11.539 -4.343 11.144 1.00 98.00 74 LEU A O 1
ATOM 548 N N . ILE A 1 75 ? -11.851 -2.638 9.706 1.00 98.38 75 ILE A N 1
ATOM 549 C CA . ILE A 1 75 ? -10.445 -2.377 9.408 1.00 98.38 75 ILE A CA 1
ATOM 550 C C . ILE A 1 75 ? -10.144 -0.893 9.594 1.00 98.38 75 ILE A C 1
ATOM 552 O O . ILE A 1 75 ? -11.012 -0.041 9.436 1.00 98.38 75 ILE A O 1
ATOM 556 N N . VAL A 1 76 ? -8.895 -0.580 9.916 1.00 98.25 76 VAL A N 1
ATOM 557 C CA . VAL A 1 76 ? -8.417 0.792 10.093 1.00 98.25 76 VAL A CA 1
ATOM 558 C C . VAL A 1 76 ? -7.085 0.970 9.369 1.00 98.25 76 VAL A C 1
ATOM 560 O O . VAL A 1 76 ? -6.241 0.065 9.373 1.00 98.25 76 VAL A O 1
ATOM 563 N N . GLN A 1 77 ? -6.893 2.125 8.732 1.00 98.38 77 GLN A N 1
ATOM 564 C CA . GLN A 1 77 ? -5.656 2.468 8.035 1.00 98.38 77 GLN A CA 1
ATOM 565 C C . GLN A 1 77 ? -4.732 3.282 8.943 1.00 98.38 77 GLN A C 1
ATOM 567 O O . GLN A 1 77 ? -5.138 4.269 9.549 1.00 98.38 77 GLN A O 1
ATOM 572 N N . CYS A 1 78 ? -3.466 2.880 9.034 1.00 98.12 78 CYS A N 1
ATOM 573 C CA . CYS A 1 78 ? -2.453 3.636 9.768 1.00 98.12 78 CYS A CA 1
ATOM 574 C C . CYS A 1 78 ? -1.956 4.837 8.958 1.00 98.12 78 CYS A C 1
ATOM 576 O O . CYS A 1 78 ? -1.417 4.637 7.872 1.00 98.12 78 CYS A O 1
ATOM 578 N N . ARG A 1 79 ? -1.991 6.050 9.523 1.00 97.12 79 ARG A N 1
ATOM 579 C CA . ARG A 1 79 ? -1.555 7.281 8.828 1.00 97.12 79 ARG A CA 1
ATOM 580 C C . ARG A 1 79 ? -0.067 7.331 8.463 1.00 97.12 79 ARG A C 1
ATOM 582 O O . ARG A 1 79 ? 0.336 8.109 7.611 1.00 97.12 79 ARG A O 1
ATOM 589 N N . HI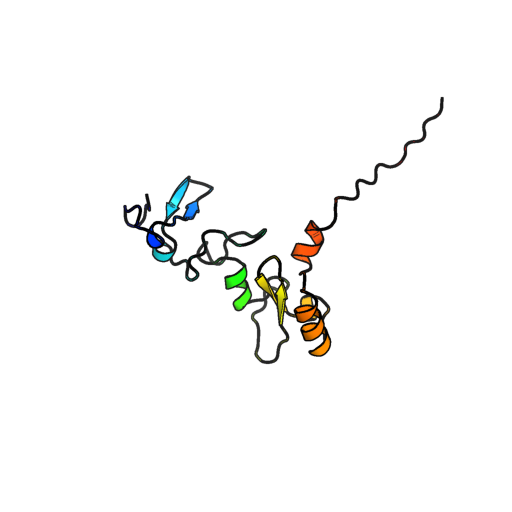S A 1 80 ? 0.774 6.557 9.155 1.00 95.81 80 HIS A N 1
ATOM 590 C CA . HIS A 1 80 ? 2.234 6.607 8.963 1.00 95.81 80 HIS A CA 1
ATOM 591 C C . HIS A 1 80 ? 2.742 5.635 7.909 1.00 95.81 80 HIS A C 1
ATOM 593 O O . HIS A 1 80 ? 3.779 5.861 7.296 1.00 95.81 80 HIS A O 1
ATOM 599 N N . CYS A 1 81 ? 2.093 4.482 7.789 1.00 96.56 81 CYS A N 1
ATOM 600 C CA . CYS A 1 81 ? 2.586 3.392 6.950 1.00 96.56 81 CYS A CA 1
ATOM 601 C C . CYS A 1 81 ? 1.553 2.896 5.951 1.00 96.56 81 CYS A C 1
ATOM 603 O O . CYS A 1 81 ? 1.833 1.916 5.267 1.00 96.56 81 CYS A O 1
ATOM 605 N N . ASP A 1 82 ? 0.376 3.520 5.921 1.00 97.00 82 ASP A N 1
ATOM 606 C CA . ASP A 1 82 ? -0.747 3.251 5.025 1.00 97.00 82 ASP A CA 1
ATOM 607 C C . ASP A 1 82 ? -1.246 1.803 5.031 1.00 97.00 82 ASP A C 1
ATOM 609 O O . ASP A 1 82 ? -2.024 1.410 4.161 1.00 97.00 82 ASP A O 1
ATOM 613 N N . ARG A 1 83 ? -0.818 0.995 6.011 1.00 97.56 83 ARG A N 1
ATOM 614 C CA . ARG A 1 83 ? -1.272 -0.385 6.162 1.00 97.56 83 ARG A CA 1
ATOM 615 C C . ARG A 1 83 ? -2.670 -0.419 6.750 1.00 97.56 83 ARG A C 1
ATOM 617 O O . ARG A 1 83 ? -2.925 0.208 7.780 1.00 97.56 83 ARG A O 1
ATOM 624 N N . TRP A 1 84 ? -3.512 -1.232 6.136 1.00 98.19 84 TRP A N 1
ATOM 625 C CA . TRP A 1 84 ? -4.792 -1.655 6.676 1.00 98.19 84 TRP A CA 1
ATOM 626 C C . TRP A 1 84 ? -4.570 -2.756 7.709 1.00 98.19 84 TRP A C 1
ATOM 628 O O . TRP A 1 84 ? -3.691 -3.609 7.564 1.00 98.19 84 TRP A O 1
ATOM 638 N N . ILE A 1 85 ? -5.327 -2.719 8.802 1.00 98.38 85 ILE A N 1
ATOM 639 C CA . ILE A 1 85 ? -5.239 -3.682 9.903 1.00 98.38 85 ILE A CA 1
ATOM 640 C C . ILE A 1 85 ? -6.653 -3.931 10.417 1.00 98.38 85 ILE A C 1
ATOM 642 O O . ILE A 1 85 ? -7.435 -2.990 10.507 1.00 98.38 85 ILE A O 1
ATOM 646 N N . HIS A 1 86 ? -6.980 -5.173 10.787 1.00 98.69 86 HIS A N 1
ATOM 647 C CA . HIS A 1 86 ? -8.202 -5.438 11.552 1.00 98.69 86 HIS A CA 1
ATOM 648 C C . HIS A 1 86 ? -8.260 -4.538 12.788 1.00 98.69 86 HIS A C 1
ATOM 650 O O . HIS A 1 86 ? -7.311 -4.508 13.577 1.00 98.69 86 HIS A O 1
ATOM 656 N N . ALA A 1 87 ? -9.393 -3.874 12.985 1.00 98.31 87 ALA A N 1
ATOM 657 C CA . ALA A 1 87 ? -9.656 -3.020 14.137 1.00 98.31 87 ALA A CA 1
ATOM 658 C C . ALA A 1 87 ? -9.435 -3.782 15.459 1.00 98.31 87 ALA A C 1
ATOM 660 O O . ALA A 1 87 ? -8.686 -3.332 16.331 1.00 98.31 87 ALA A O 1
ATOM 661 N N . CYS A 1 88 ? -9.954 -5.012 15.551 1.00 97.75 88 CYS A N 1
ATOM 662 C CA . CYS A 1 88 ? -9.822 -5.863 16.736 1.00 97.75 88 CYS A CA 1
ATOM 663 C C . CYS A 1 88 ? -8.364 -6.258 17.037 1.00 97.75 88 CYS A C 1
ATOM 665 O O . CYS A 1 88 ? -7.970 -6.354 18.198 1.00 97.75 88 CYS A O 1
ATOM 667 N N . CYS A 1 89 ? -7.510 -6.391 16.010 1.00 98.25 89 CYS A N 1
ATOM 668 C CA . CYS A 1 89 ? -6.070 -6.635 16.180 1.00 98.25 89 CYS A CA 1
ATOM 669 C C . CYS A 1 89 ? -5.321 -5.416 16.742 1.00 98.25 89 CYS A C 1
ATOM 671 O O . CYS A 1 89 ? -4.118 -5.493 17.003 1.00 98.25 89 CYS A O 1
ATOM 673 N N . GLN A 1 90 ? -6.002 -4.280 16.874 1.00 97.50 90 GLN A N 1
ATOM 674 C CA . GLN A 1 90 ? -5.493 -3.029 17.426 1.00 97.50 90 GLN A CA 1
ATOM 675 C C . GLN A 1 90 ? -6.283 -2.585 18.666 1.00 97.50 90 GLN A C 1
ATOM 677 O O . GLN A 1 90 ? -6.002 -1.513 19.199 1.00 97.50 90 GLN A O 1
ATOM 682 N N . GLY A 1 91 ? -7.214 -3.418 19.148 1.00 96.94 91 GLY A N 1
ATOM 683 C CA . GLY A 1 91 ? -8.044 -3.149 20.323 1.00 96.94 91 GLY A CA 1
ATOM 684 C C . GLY A 1 91 ? -9.251 -2.242 20.069 1.00 96.94 91 GLY A C 1
ATOM 685 O O . GLY A 1 91 ? -9.866 -1.805 21.035 1.00 96.94 91 GLY A O 1
ATOM 686 N N . LEU A 1 92 ? -9.590 -1.963 18.807 1.00 98.00 92 LEU A N 1
ATOM 687 C CA . LEU A 1 92 ? -10.781 -1.205 18.414 1.00 98.00 92 LEU A CA 1
ATOM 688 C C . LEU A 1 92 ? -11.908 -2.205 18.121 1.00 98.00 92 LEU A C 1
ATOM 690 O O . LEU A 1 92 ? -11.742 -3.068 17.258 1.00 98.00 92 LEU A O 1
ATOM 694 N N . ASN A 1 93 ? -13.018 -2.140 18.861 1.00 96.50 93 ASN A N 1
ATOM 695 C CA . ASN A 1 93 ? -14.033 -3.207 18.846 1.00 96.50 93 ASN A CA 1
ATOM 696 C C . ASN A 1 93 ? -15.416 -2.744 18.374 1.00 96.50 93 ASN A C 1
ATOM 698 O O . ASN A 1 93 ? -16.310 -3.574 18.234 1.00 96.50 93 ASN A O 1
ATOM 702 N N . THR A 1 94 ? -15.599 -1.447 18.139 1.00 97.94 94 THR A N 1
ATOM 703 C CA . THR A 1 94 ? -16.855 -0.867 17.654 1.00 97.94 94 THR A CA 1
ATOM 704 C C . THR A 1 94 ? -16.599 0.057 16.468 1.00 97.94 94 THR A C 1
ATOM 706 O O . THR A 1 94 ? -15.502 0.604 16.338 1.00 97.94 94 THR A O 1
ATOM 709 N N . ASP A 1 95 ? -17.611 0.277 15.627 1.00 97.88 95 ASP A N 1
ATOM 710 C CA . ASP A 1 95 ? -17.553 1.259 14.535 1.00 97.88 95 ASP A CA 1
ATOM 711 C C . ASP A 1 95 ? -17.138 2.636 15.057 1.00 97.88 95 ASP A C 1
ATOM 713 O O . ASP A 1 95 ? -16.255 3.280 14.497 1.00 97.88 95 ASP A O 1
ATOM 717 N N . LYS A 1 96 ? -17.687 3.033 16.213 1.00 98.25 96 LYS A N 1
ATOM 718 C CA . LYS A 1 96 ? -17.372 4.312 16.850 1.00 98.25 96 LYS A CA 1
ATOM 719 C C . LYS A 1 96 ? -15.897 4.429 17.239 1.00 98.25 96 LYS A C 1
ATOM 721 O O . LYS A 1 96 ? -15.313 5.499 17.078 1.00 98.25 96 LYS A O 1
ATOM 726 N N . ASP A 1 97 ? -15.282 3.351 17.729 1.00 98.12 97 ASP A N 1
ATOM 727 C CA . ASP A 1 97 ? -13.847 3.343 18.042 1.00 98.12 97 ASP A CA 1
ATOM 728 C C . ASP A 1 97 ? -13.003 3.547 16.778 1.00 98.12 97 ASP A C 1
ATOM 730 O O . ASP A 1 97 ? -11.999 4.257 16.810 1.00 98.12 97 ASP A O 1
ATOM 734 N N . VAL A 1 98 ? -13.406 2.920 15.669 1.00 98.06 98 VAL A N 1
ATOM 735 C CA . VAL A 1 98 ? -12.696 2.994 14.385 1.00 98.06 98 VAL A CA 1
ATOM 736 C C . VAL A 1 98 ? -12.839 4.370 13.749 1.00 98.06 98 VAL A C 1
ATOM 738 O O . VAL A 1 98 ? -11.833 4.926 13.316 1.00 98.06 98 VAL A O 1
ATOM 741 N N . GLU A 1 99 ? -14.047 4.934 13.738 1.00 98.00 99 GLU A N 1
ATOM 742 C CA . GLU A 1 99 ? -14.317 6.294 13.258 1.00 98.00 99 GLU A CA 1
ATOM 743 C C . GLU A 1 99 ? -13.474 7.320 14.017 1.00 98.00 99 GLU A C 1
ATOM 745 O O . GLU A 1 99 ? -12.708 8.062 13.408 1.00 98.00 99 GLU A O 1
ATOM 750 N N . ASN A 1 100 ? -13.533 7.298 15.354 1.00 98.25 100 ASN A N 1
ATOM 751 C CA . ASN A 1 100 ? -12.752 8.219 16.178 1.00 98.25 100 ASN A CA 1
ATOM 752 C C . ASN A 1 100 ? -11.243 8.049 15.926 1.00 98.25 100 ASN A C 1
ATOM 754 O O . ASN A 1 100 ? -10.521 9.031 15.795 1.00 98.25 100 ASN A O 1
ATOM 758 N N . ALA A 1 101 ? -10.754 6.807 15.819 1.00 97.94 101 ALA A N 1
ATOM 759 C CA . ALA A 1 101 ? -9.345 6.548 15.538 1.00 97.94 101 ALA A CA 1
ATOM 760 C C . ALA A 1 101 ? -8.916 7.053 14.151 1.00 97.94 101 ALA A C 1
ATOM 762 O O . ALA A 1 101 ? -7.785 7.517 13.995 1.00 97.94 101 ALA A O 1
ATOM 763 N N . ALA A 1 102 ? -9.784 6.955 13.143 1.00 97.06 102 ALA A N 1
ATOM 764 C CA . ALA A 1 102 ? -9.519 7.488 11.813 1.00 97.06 102 ALA A CA 1
ATOM 765 C C . ALA A 1 102 ? -9.444 9.024 11.832 1.00 97.06 102 ALA A C 1
ATOM 767 O O . ALA A 1 102 ? -8.478 9.578 11.303 1.00 97.06 102 ALA A O 1
ATOM 768 N N . ASP A 1 103 ? -10.393 9.684 12.504 1.00 97.44 103 ASP A N 1
ATOM 769 C CA . ASP A 1 103 ? -10.457 11.146 12.635 1.00 97.44 103 ASP A CA 1
ATOM 770 C C . ASP A 1 103 ? -9.264 11.718 13.424 1.00 97.44 103 ASP A C 1
ATOM 772 O O . ASP A 1 103 ? -8.653 12.707 13.011 1.00 97.44 103 ASP A O 1
ATOM 776 N N . ASP A 1 104 ? -8.868 11.061 14.518 1.00 96.88 104 ASP A N 1
ATOM 777 C CA . ASP A 1 104 ? -7.738 11.475 15.365 1.00 96.88 104 ASP A CA 1
ATOM 778 C C . ASP A 1 104 ? -6.362 11.158 14.737 1.00 96.88 104 ASP A C 1
ATOM 780 O O . ASP A 1 104 ? -5.312 11.630 15.195 1.00 96.88 104 ASP A O 1
ATOM 784 N N . GLY A 1 105 ? -6.345 10.356 13.670 1.00 95.94 105 GLY A N 1
ATOM 785 C CA . GLY A 1 105 ? -5.137 9.889 13.004 1.00 95.94 105 GLY A CA 1
ATOM 786 C C . GLY A 1 105 ? -4.540 8.653 13.674 1.00 95.94 105 GLY A C 1
ATOM 787 O O . GLY A 1 105 ? -3.626 8.736 14.499 1.00 95.94 105 GLY A O 1
ATOM 788 N N . PHE A 1 106 ? -5.019 7.486 13.251 1.00 97.62 106 PHE A N 1
ATOM 789 C CA . PHE A 1 106 ? -4.629 6.196 13.801 1.00 97.62 106 PHE A CA 1
ATOM 790 C C . PHE A 1 106 ? -3.160 5.830 13.520 1.00 97.62 106 PHE A C 1
ATOM 792 O O . PHE A 1 106 ? -2.724 5.720 12.370 1.00 97.62 106 PHE A O 1
ATOM 799 N N . ASP A 1 107 ? -2.422 5.517 14.590 1.00 97.50 107 ASP A N 1
ATOM 800 C CA . ASP A 1 107 ? -1.056 4.989 14.537 1.00 97.50 107 ASP A CA 1
ATOM 801 C C . ASP A 1 107 ? -1.049 3.513 14.915 1.00 97.50 107 ASP A C 1
ATOM 803 O O . ASP A 1 107 ? -1.267 3.192 16.078 1.00 97.50 107 ASP A O 1
ATOM 807 N N . CYS A 1 108 ? -0.744 2.595 13.993 1.00 96.81 108 CYS A N 1
ATOM 808 C CA . CYS A 1 108 ? -0.706 1.166 14.328 1.00 96.81 108 CYS A CA 1
ATOM 809 C C . CYS A 1 108 ? 0.352 0.816 15.387 1.00 96.81 108 CYS A C 1
ATOM 811 O O . CYS A 1 108 ? 1.385 1.483 15.497 1.00 96.81 108 CYS A O 1
ATOM 813 N N . THR A 1 109 ? 0.148 -0.292 16.108 1.00 95.12 109 THR A N 1
ATOM 814 C CA . THR A 1 109 ? 1.098 -0.842 17.097 1.00 95.12 109 THR A CA 1
ATOM 815 C C . THR A 1 109 ? 2.531 -0.890 16.570 1.00 95.12 109 THR A C 1
ATOM 817 O O . THR A 1 109 ? 3.449 -0.467 17.270 1.00 95.12 109 THR A O 1
ATOM 820 N N . MET A 1 110 ? 2.719 -1.319 15.319 1.00 92.81 110 MET A N 1
ATOM 821 C CA . MET A 1 110 ? 4.036 -1.394 14.681 1.00 92.81 110 MET A CA 1
ATOM 822 C C . MET A 1 110 ? 4.692 -0.015 14.539 1.00 92.81 110 MET A C 1
ATOM 824 O O . MET A 1 110 ? 5.888 0.122 14.758 1.00 92.81 110 MET A O 1
ATOM 828 N N . CYS A 1 111 ? 3.937 1.036 14.207 1.00 95.00 111 CYS A N 1
ATOM 829 C CA . CYS A 1 111 ? 4.485 2.391 14.122 1.00 95.00 111 CYS A CA 1
ATOM 830 C C . CYS A 1 111 ? 4.718 3.011 15.506 1.00 95.00 111 CYS A C 1
ATOM 832 O O . CYS A 1 111 ? 5.731 3.691 15.682 1.00 95.00 111 CYS A O 1
ATOM 834 N N . ARG A 1 112 ? 3.851 2.719 16.489 1.00 93.44 112 ARG A N 1
ATOM 835 C CA . ARG A 1 112 ? 3.982 3.196 17.878 1.00 93.44 112 ARG A CA 1
ATOM 836 C C . ARG A 1 112 ? 5.223 2.647 18.581 1.00 93.44 112 ARG A C 1
ATOM 838 O O . ARG A 1 112 ? 5.910 3.405 19.259 1.00 93.44 112 ARG A O 1
ATOM 845 N N . MET A 1 113 ? 5.562 1.369 18.380 1.00 88.50 113 MET A N 1
ATOM 846 C CA . MET A 1 113 ? 6.760 0.748 18.980 1.00 88.50 113 MET A CA 1
ATOM 847 C C . MET A 1 113 ? 8.059 1.480 18.627 1.00 88.50 113 MET A C 1
ATOM 849 O O . MET A 1 113 ? 8.994 1.512 19.416 1.00 88.50 113 MET A O 1
ATOM 853 N N . HIS A 1 114 ? 8.107 2.096 17.452 1.00 83.25 114 HIS A N 1
ATOM 854 C CA . HIS A 1 114 ? 9.272 2.827 16.965 1.00 83.25 114 HIS A CA 1
ATOM 855 C C . HIS A 1 114 ? 9.186 4.346 17.193 1.00 83.25 114 HIS A C 1
ATOM 857 O O . HIS A 1 114 ? 10.102 5.065 16.800 1.00 83.25 114 HIS A O 1
ATOM 863 N N . ALA A 1 115 ? 8.080 4.846 17.750 1.00 72.31 115 ALA A N 1
ATOM 864 C CA . ALA A 1 115 ? 7.914 6.251 18.123 1.00 72.31 115 ALA A CA 1
ATOM 865 C C . ALA A 1 115 ? 8.380 6.526 19.563 1.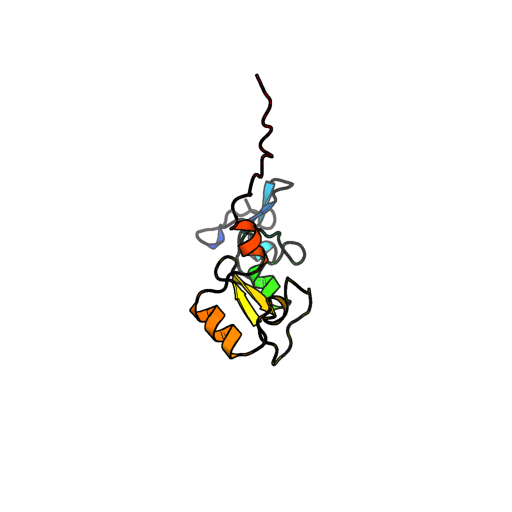00 72.31 115 ALA A C 1
ATOM 867 O O . ALA A 1 115 ? 8.608 7.678 19.926 1.00 72.31 115 ALA A O 1
ATOM 868 N N . LEU A 1 116 ? 8.542 5.481 20.382 1.00 61.16 116 LEU A N 1
ATOM 869 C CA . LEU A 1 116 ? 9.086 5.613 21.727 1.00 61.16 116 LEU A CA 1
ATOM 870 C C . LEU A 1 116 ? 10.614 5.778 21.659 1.00 61.16 116 LEU A C 1
ATOM 872 O O . LEU A 1 116 ? 11.290 4.899 21.118 1.00 61.16 116 LEU A O 1
ATOM 876 N N . PRO A 1 117 ? 11.192 6.856 22.221 1.00 56.00 117 PRO A N 1
ATOM 877 C CA . PRO A 1 117 ? 12.628 6.906 22.439 1.00 56.00 117 PRO A CA 1
ATOM 878 C C . PRO A 1 117 ? 13.011 5.771 23.393 1.00 56.00 117 PRO A C 1
ATOM 880 O O . PRO A 1 117 ? 12.371 5.584 24.430 1.00 56.00 117 PRO A O 1
ATOM 883 N N . SER A 1 118 ? 14.041 5.005 23.023 1.00 52.41 118 SER A N 1
ATOM 884 C CA . SER A 1 118 ? 14.679 3.998 23.873 1.00 52.41 118 SER A CA 1
ATOM 885 C C . SER A 1 118 ? 14.888 4.576 25.273 1.00 52.41 118 SER A C 1
ATOM 887 O O . SER A 1 118 ? 15.778 5.401 25.474 1.00 52.41 118 SER A O 1
ATOM 889 N N . GLN A 1 119 ? 14.075 4.158 26.243 1.00 50.94 119 GLN A N 1
ATOM 890 C CA . GLN A 1 119 ? 14.306 4.459 27.649 1.00 50.94 119 GLN A CA 1
ATOM 891 C C . GLN A 1 119 ? 15.537 3.662 28.081 1.00 50.94 119 GLN A C 1
ATOM 893 O O . GLN A 1 119 ? 15.436 2.530 28.552 1.00 50.94 119 GLN A O 1
ATOM 898 N N . GLY A 1 120 ? 16.712 4.256 27.874 1.00 43.88 120 GLY A N 1
ATOM 899 C CA . GLY A 1 120 ? 17.948 3.841 28.510 1.00 43.88 120 GLY A CA 1
ATOM 900 C C . GLY A 1 120 ? 17.800 4.037 30.012 1.00 43.88 120 GLY A C 1
ATOM 901 O O . GLY A 1 120 ? 18.148 5.083 30.545 1.00 43.88 120 GLY A O 1
ATOM 902 N N . LYS A 1 121 ? 17.259 3.032 30.701 1.00 39.44 121 LYS A N 1
ATOM 903 C CA . LYS A 1 121 ? 17.427 2.900 32.145 1.00 39.44 121 LYS A CA 1
ATOM 904 C C . LYS A 1 121 ? 18.874 2.478 32.386 1.00 39.44 121 LYS A C 1
ATOM 906 O O . LYS A 1 121 ? 19.176 1.290 32.398 1.00 39.44 121 LYS A O 1
ATOM 911 N N . THR A 1 122 ? 19.775 3.439 32.554 1.00 45.41 122 THR A N 1
ATOM 912 C CA . THR A 1 122 ? 21.009 3.183 33.301 1.00 45.41 122 THR A CA 1
ATOM 913 C C . THR A 1 122 ? 20.611 3.004 34.769 1.00 45.41 122 THR A C 1
ATOM 915 O O . THR A 1 122 ? 19.974 3.909 35.313 1.00 45.41 122 THR A O 1
ATOM 918 N N . PRO A 1 123 ? 20.915 1.873 35.427 1.00 45.44 123 PRO A N 1
ATOM 919 C CA . PRO A 1 123 ? 20.810 1.817 36.873 1.00 45.44 123 PRO A CA 1
ATOM 920 C C . PRO A 1 123 ? 21.867 2.760 37.448 1.00 45.44 123 PRO A C 1
ATOM 922 O O . PRO A 1 123 ? 23.048 2.654 37.116 1.00 45.44 123 PRO A O 1
ATOM 925 N N . ASP A 1 124 ? 21.409 3.706 38.261 1.00 49.25 124 ASP A N 1
ATOM 926 C CA . ASP A 1 124 ? 22.240 4.613 39.040 1.00 49.25 124 ASP A CA 1
ATOM 927 C C . ASP A 1 124 ? 23.106 3.776 39.991 1.00 49.25 124 ASP A C 1
ATOM 929 O O . ASP A 1 124 ? 22.631 3.245 40.999 1.00 49.25 124 ASP A O 1
ATOM 933 N N . LEU A 1 125 ? 24.369 3.564 39.614 1.00 52.62 125 LEU A N 1
ATOM 934 C CA . LEU A 1 125 ? 25.353 2.961 40.495 1.00 52.62 125 LEU A CA 1
ATOM 935 C C . LEU A 1 125 ? 25.943 4.078 41.352 1.00 52.62 125 LEU A C 1
ATOM 937 O O . LEU A 1 125 ? 27.026 4.594 41.079 1.00 52.62 125 LEU A O 1
ATOM 941 N N . ALA A 1 126 ? 25.232 4.411 42.427 1.00 51.78 126 ALA A N 1
ATOM 942 C CA . ALA A 1 126 ? 25.831 5.082 43.563 1.00 51.78 126 ALA A CA 1
ATOM 943 C C . ALA A 1 126 ? 26.997 4.214 44.073 1.00 51.78 126 ALA A C 1
ATOM 945 O O . ALA A 1 126 ? 26.791 3.122 44.606 1.00 51.78 126 ALA A O 1
ATOM 946 N N . HIS A 1 127 ? 28.229 4.679 43.870 1.00 47.38 127 HIS A N 1
ATOM 947 C CA . HIS A 1 127 ? 29.420 4.198 44.563 1.00 47.38 127 HIS A CA 1
ATOM 948 C C . HIS A 1 127 ? 30.144 5.393 45.177 1.00 47.38 127 HIS A C 1
ATOM 950 O O . HIS A 1 127 ? 30.835 6.157 44.513 1.00 47.38 127 HIS A O 1
ATOM 956 N N . THR A 1 128 ? 29.912 5.522 46.478 1.00 45.34 128 THR A N 1
ATOM 957 C CA . THR A 1 128 ? 30.864 5.871 47.531 1.00 45.34 128 THR A CA 1
ATOM 958 C C . THR A 1 128 ? 32.292 6.196 47.075 1.00 45.34 128 THR A C 1
ATOM 960 O O . THR A 1 128 ? 33.038 5.295 46.683 1.00 45.34 128 THR A O 1
ATOM 963 N N . ARG A 1 129 ? 32.706 7.448 47.292 1.00 48.47 129 ARG A N 1
ATOM 964 C CA . ARG A 1 129 ? 33.901 7.810 48.072 1.00 48.47 129 ARG A CA 1
ATOM 965 C C . ARG A 1 129 ? 33.884 9.286 48.441 1.00 48.47 129 ARG A C 1
ATOM 967 O O . ARG A 1 129 ? 33.540 10.099 47.561 1.00 48.47 129 ARG A O 1
#

Sequence (129 aa):
MCVVCGSFGQGAEGRLLACSQCGQCYHPFCVNVKCGATSPGLRCDWQNNYTQCSPCASMASCPMCTRSYREDELIVQCRHCDRWIHACCQGLNTDKDVENAADDGFDCTMCRMHALPSQGKTPDLAHTR